Protein AF-A0A1R4B5G9-F1 (afdb_monomer_lite)

Radius of gyration: 16.9 Å; chains: 1; bounding box: 29×47×36 Å

Structure (mmCIF, N/CA/C/O backbone):
data_AF-A0A1R4B5G9-F1
#
_entry.id   AF-A0A1R4B5G9-F1
#
loop_
_atom_site.group_PDB
_atom_site.id
_atom_site.type_symbol
_atom_site.label_atom_id
_atom_site.label_alt_id
_atom_site.label_comp_id
_atom_site.label_asym_id
_atom_site.label_entity_id
_atom_site.label_seq_id
_atom_site.pdbx_PDB_ins_code
_atom_site.Cartn_x
_atom_site.Cartn_y
_atom_site.Cartn_z
_atom_site.occupancy
_atom_site.B_iso_or_equiv
_atom_site.auth_seq_id
_atom_site.auth_comp_id
_atom_site.auth_asym_id
_atom_site.auth_atom_id
_atom_site.pdbx_PDB_model_num
ATOM 1 N N . MET A 1 1 ? 14.715 -37.356 21.162 1.00 56.97 1 MET A N 1
ATOM 2 C CA . MET A 1 1 ? 13.456 -36.668 21.541 1.00 56.97 1 MET A CA 1
ATOM 3 C C . MET A 1 1 ? 13.545 -35.149 21.340 1.00 56.97 1 MET A C 1
ATOM 5 O O . MET A 1 1 ? 12.699 -34.616 20.639 1.00 56.97 1 MET A O 1
ATOM 9 N N . ILE A 1 2 ? 14.623 -34.478 21.771 1.00 59.50 2 ILE A N 1
ATOM 10 C CA . ILE A 1 2 ? 14.906 -33.045 21.500 1.00 59.50 2 ILE A CA 1
ATOM 11 C C . ILE A 1 2 ? 14.879 -32.641 20.011 1.00 59.50 2 ILE A C 1
ATOM 13 O O . ILE A 1 2 ? 14.326 -31.604 19.670 1.00 59.50 2 ILE A O 1
ATOM 17 N N . LYS A 1 3 ? 15.381 -33.491 19.101 1.00 46.47 3 LYS A N 1
ATOM 18 C CA . LYS A 1 3 ? 15.413 -33.206 17.650 1.00 46.47 3 LYS A CA 1
ATOM 19 C C . LYS A 1 3 ? 14.019 -33.131 16.997 1.00 46.47 3 LYS A C 1
ATOM 21 O O . LYS A 1 3 ? 13.861 -32.449 15.996 1.00 46.47 3 LYS A O 1
ATOM 26 N N . ARG A 1 4 ? 13.011 -33.805 17.576 1.00 54.19 4 ARG A N 1
ATOM 27 C CA . ARG A 1 4 ? 11.605 -33.730 17.127 1.00 54.19 4 ARG A CA 1
ATOM 28 C C . ARG A 1 4 ? 10.890 -32.507 17.708 1.00 54.19 4 ARG A C 1
ATOM 30 O O . ARG A 1 4 ? 10.098 -31.891 17.012 1.00 54.19 4 ARG A O 1
ATOM 37 N N . ILE A 1 5 ? 11.230 -32.125 18.942 1.00 59.56 5 ILE A N 1
ATOM 38 C CA . ILE A 1 5 ? 10.699 -30.926 19.612 1.00 59.56 5 ILE A CA 1
ATOM 39 C C . ILE A 1 5 ? 11.222 -29.651 18.932 1.00 59.56 5 ILE A C 1
ATOM 41 O O . ILE A 1 5 ? 10.444 -28.741 18.665 1.00 59.56 5 ILE A O 1
ATOM 45 N N . ALA A 1 6 ? 12.505 -29.626 18.550 1.00 58.19 6 ALA A N 1
ATOM 46 C CA . ALA A 1 6 ? 13.091 -28.527 17.780 1.00 58.19 6 ALA A CA 1
ATOM 47 C C . ALA A 1 6 ? 12.441 -28.357 16.392 1.00 58.19 6 ALA A C 1
ATOM 49 O O . ALA A 1 6 ? 12.322 -27.241 15.902 1.00 58.19 6 ALA A O 1
ATOM 50 N N . PHE A 1 7 ? 11.988 -29.455 15.776 1.00 55.66 7 PHE A N 1
ATOM 51 C CA . PHE A 1 7 ? 11.317 -29.418 14.475 1.00 55.66 7 PHE A CA 1
ATOM 52 C C . PHE A 1 7 ? 9.848 -28.971 14.583 1.00 55.66 7 PHE A C 1
ATOM 54 O O . PHE A 1 7 ? 9.349 -28.281 13.702 1.00 55.66 7 PHE A O 1
ATOM 61 N N . LEU A 1 8 ? 9.167 -29.312 15.684 1.00 55.66 8 LEU A N 1
ATOM 62 C CA . LEU A 1 8 ? 7.774 -28.922 15.937 1.00 55.66 8 LEU A CA 1
ATOM 63 C C . LEU A 1 8 ? 7.627 -27.430 16.282 1.00 55.66 8 LEU A C 1
ATOM 65 O O . LEU A 1 8 ? 6.700 -26.787 15.796 1.00 55.66 8 LEU A O 1
ATOM 69 N N . LEU A 1 9 ? 8.571 -26.853 17.034 1.00 58.09 9 LEU A N 1
ATOM 70 C CA . LEU A 1 9 ? 8.549 -25.429 17.408 1.00 58.09 9 LEU A CA 1
ATOM 71 C C . LEU A 1 9 ? 8.792 -24.463 16.236 1.00 58.09 9 LEU A C 1
ATOM 73 O O . LEU A 1 9 ? 8.402 -23.302 16.321 1.00 58.09 9 LEU A O 1
ATOM 77 N N . LEU A 1 10 ? 9.393 -24.921 15.133 1.00 57.94 10 LEU A N 1
ATOM 78 C CA . LEU A 1 10 ? 9.655 -24.067 13.967 1.00 57.94 10 LEU A CA 1
ATOM 79 C C . LEU A 1 10 ? 8.424 -23.875 13.062 1.00 57.94 10 LEU A C 1
ATOM 81 O O . LEU A 1 10 ? 8.375 -22.932 12.279 1.00 57.94 10 LEU A O 1
ATOM 85 N N . THR A 1 11 ? 7.430 -24.764 13.153 1.00 60.25 11 THR A N 1
ATOM 86 C CA . THR A 1 11 ? 6.288 -24.789 12.218 1.00 60.25 11 THR A CA 1
ATOM 87 C C . THR A 1 11 ? 5.134 -23.862 12.604 1.00 60.25 11 THR A C 1
ATOM 89 O O . THR A 1 11 ? 4.351 -23.469 11.744 1.00 60.25 11 THR A O 1
ATOM 92 N N . THR A 1 12 ? 5.038 -23.442 13.867 1.00 58.84 12 THR A N 1
ATOM 93 C CA . THR A 1 12 ? 3.903 -22.644 14.364 1.00 58.84 12 THR A CA 1
ATOM 94 C C . THR A 1 12 ? 4.010 -21.140 14.093 1.00 58.84 12 THR A C 1
ATOM 96 O O . THR A 1 12 ? 3.054 -20.420 14.357 1.00 58.84 12 THR A O 1
ATOM 99 N N . LEU A 1 13 ? 5.125 -20.640 13.544 1.00 59.00 13 LEU A N 1
ATOM 100 C CA . LEU A 1 13 ? 5.297 -19.209 13.234 1.00 59.00 13 LEU A CA 1
ATOM 101 C C . LEU A 1 13 ? 4.811 -18.798 11.828 1.00 59.00 13 LEU A C 1
ATOM 103 O O . LEU A 1 13 ? 4.894 -17.626 11.478 1.00 59.00 13 LEU A O 1
ATOM 107 N N . ALA A 1 14 ? 4.294 -19.722 11.015 1.00 58.28 14 ALA A N 1
ATOM 108 C CA . ALA A 1 14 ? 4.011 -19.455 9.601 1.00 58.28 14 ALA A CA 1
ATOM 109 C C . ALA A 1 14 ? 2.620 -18.852 9.288 1.00 58.28 14 ALA A C 1
ATOM 111 O O . ALA A 1 14 ? 2.298 -18.680 8.116 1.00 58.28 14 ALA A O 1
ATOM 112 N N . LEU A 1 15 ? 1.777 -18.533 10.281 1.00 53.12 15 LEU A N 1
ATOM 113 C CA . LEU A 1 15 ? 0.365 -18.174 10.035 1.00 53.12 15 LEU A CA 1
ATOM 114 C C . LEU A 1 15 ? 0.017 -16.671 10.026 1.00 53.12 15 LEU A C 1
ATOM 116 O O . LEU A 1 15 ? -1.161 -16.337 9.958 1.00 53.12 15 LEU A O 1
ATOM 120 N N . SER A 1 16 ? 0.977 -15.741 10.050 1.00 54.16 16 SER A N 1
ATOM 121 C CA . SER A 1 16 ? 0.654 -14.298 10.075 1.00 54.16 16 SER A CA 1
ATOM 122 C C . SER A 1 16 ? 0.504 -13.623 8.701 1.00 54.16 16 SER A C 1
ATOM 124 O O . SER A 1 16 ? 0.404 -12.402 8.637 1.00 54.16 16 SER A O 1
ATOM 126 N N . ALA A 1 17 ? 0.450 -14.373 7.595 1.00 47.97 17 ALA A N 1
ATOM 127 C CA . ALA A 1 17 ? 0.384 -13.785 6.249 1.00 47.97 17 ALA A CA 1
ATOM 128 C C . ALA A 1 17 ? -1.040 -13.559 5.687 1.00 47.97 17 ALA A C 1
ATOM 130 O O . ALA A 1 17 ? -1.166 -13.157 4.533 1.00 47.97 17 ALA A O 1
ATOM 131 N N . CYS A 1 18 ? -2.106 -13.760 6.474 1.00 59.84 18 CYS A N 1
ATOM 132 C CA . CYS A 1 18 ? -3.458 -13.296 6.118 1.00 59.84 18 CYS A CA 1
ATOM 133 C C . CYS A 1 18 ? -3.636 -11.818 6.508 1.00 59.84 18 CYS A C 1
ATOM 135 O O . CYS A 1 18 ? -4.418 -11.491 7.394 1.00 59.84 18 CYS A O 1
ATOM 137 N N . GLY A 1 19 ? -2.862 -10.928 5.895 1.00 65.38 19 GLY A N 1
ATOM 138 C CA . GLY A 1 19 ? -3.137 -9.493 5.904 1.00 65.38 19 GLY A CA 1
ATOM 139 C C . GLY A 1 19 ? -3.434 -9.061 4.477 1.00 65.38 19 GLY A C 1
ATOM 140 O O . GLY A 1 19 ? -2.660 -9.405 3.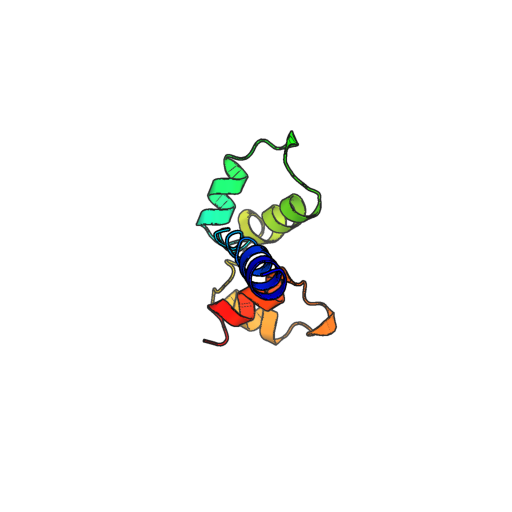582 1.00 65.38 19 GLY A O 1
ATOM 141 N N . ASP A 1 20 ? -4.544 -8.350 4.264 1.00 78.81 20 ASP A N 1
ATOM 142 C CA . ASP A 1 20 ? -4.863 -7.763 2.962 1.00 78.81 20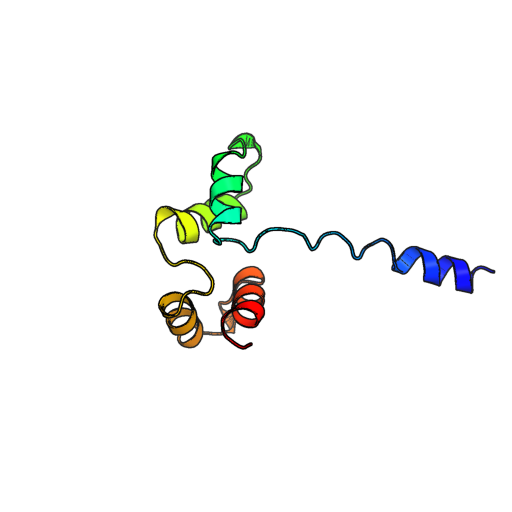 ASP A CA 1
ATOM 143 C C . ASP A 1 20 ? -3.673 -6.938 2.458 1.00 78.81 20 ASP A C 1
ATOM 145 O O . ASP A 1 20 ? -3.020 -6.228 3.232 1.00 78.81 20 ASP A O 1
ATOM 149 N N . ASP A 1 21 ? -3.367 -7.038 1.163 1.00 81.50 21 ASP A N 1
ATOM 150 C CA . ASP A 1 21 ? -2.221 -6.329 0.601 1.00 81.50 21 ASP A CA 1
ATOM 151 C C . ASP A 1 21 ? -2.393 -4.818 0.807 1.00 81.50 21 ASP A C 1
ATOM 153 O O . ASP A 1 21 ? -3.447 -4.250 0.503 1.00 81.50 21 ASP A O 1
ATOM 157 N N . VAL A 1 22 ? -1.354 -4.167 1.336 1.00 87.56 22 VAL A N 1
ATOM 158 C CA . VAL A 1 22 ? -1.368 -2.731 1.636 1.00 87.56 22 VAL A CA 1
ATOM 159 C C . VAL A 1 22 ? -1.777 -1.946 0.393 1.00 87.56 22 VAL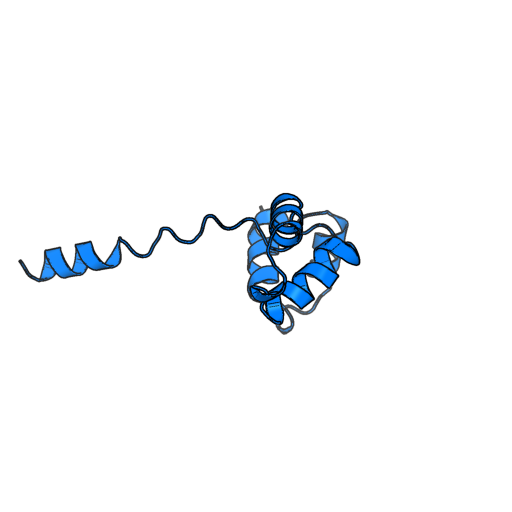 A C 1
ATOM 161 O O . VAL A 1 22 ? -1.169 -2.091 -0.662 1.00 87.56 22 VAL A O 1
ATOM 164 N N . GLY A 1 23 ? -2.798 -1.103 0.527 1.00 85.88 23 GLY A N 1
ATOM 165 C CA . GLY A 1 23 ? -3.329 -0.294 -0.568 1.00 85.88 23 GLY A CA 1
ATOM 166 C C . GLY A 1 23 ? -4.328 -0.997 -1.490 1.00 85.88 23 GLY A C 1
ATOM 167 O O . GLY A 1 23 ? -4.818 -0.365 -2.423 1.00 85.88 23 GLY A O 1
ATOM 168 N N . SER A 1 24 ? -4.646 -2.272 -1.251 1.00 85.50 24 SER A N 1
ATOM 169 C CA . SER A 1 24 ? -5.803 -2.930 -1.872 1.00 85.50 24 SER A CA 1
ATOM 170 C C . SER A 1 24 ? -7.112 -2.351 -1.334 1.00 85.50 24 SER A C 1
ATOM 172 O O . SER A 1 24 ? -7.152 -1.794 -0.234 1.00 85.50 24 SER A O 1
ATOM 174 N N . LYS A 1 25 ? -8.217 -2.532 -2.067 1.00 83.81 25 LYS A N 1
ATOM 175 C CA . LYS A 1 25 ? -9.543 -2.087 -1.613 1.00 83.81 25 LYS A CA 1
ATOM 176 C C . LYS A 1 25 ? -9.914 -2.641 -0.231 1.00 83.81 25 LYS A C 1
ATOM 178 O O . LYS A 1 25 ? -10.386 -1.883 0.609 1.00 83.81 25 LYS A O 1
ATOM 183 N N . ALA A 1 26 ? -9.668 -3.931 0.008 1.00 87.00 26 ALA A N 1
ATOM 184 C CA . ALA A 1 26 ? -9.951 -4.573 1.293 1.00 87.00 26 ALA A CA 1
ATOM 185 C C . ALA A 1 26 ? -9.124 -3.953 2.430 1.00 87.00 26 ALA A C 1
ATOM 187 O O . ALA A 1 26 ? -9.676 -3.572 3.462 1.00 87.00 26 ALA A O 1
ATOM 188 N N . TRP A 1 27 ? -7.826 -3.742 2.197 1.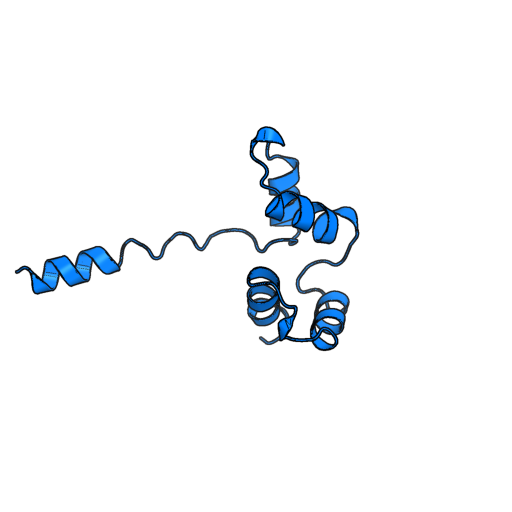00 90.19 27 TRP A N 1
ATOM 189 C CA . TRP A 1 27 ? -6.951 -3.092 3.169 1.00 90.19 27 TRP A CA 1
ATOM 190 C C . TRP A 1 27 ? -7.360 -1.640 3.453 1.00 90.19 27 TRP A C 1
ATOM 192 O O . TRP A 1 27 ? -7.370 -1.218 4.608 1.00 90.19 27 TRP A O 1
ATOM 202 N N . CYS A 1 28 ? -7.729 -0.874 2.422 1.00 90.94 28 CYS A N 1
ATOM 203 C CA . CYS A 1 28 ? -8.202 0.500 2.583 1.00 90.94 28 CYS A CA 1
ATOM 204 C C . CYS A 1 28 ? -9.477 0.561 3.433 1.00 90.94 28 CYS A C 1
ATOM 206 O O . CYS A 1 28 ? -9.519 1.339 4.382 1.00 90.94 28 CYS A O 1
ATOM 208 N N . SER A 1 29 ? -10.470 -0.292 3.157 1.00 91.44 29 SER A N 1
ATOM 209 C CA . SER A 1 29 ? -11.697 -0.369 3.964 1.00 91.44 29 SER A CA 1
ATOM 210 C C . SER A 1 29 ? -11.406 -0.762 5.414 1.00 91.44 29 SER A C 1
ATOM 212 O O . SER A 1 29 ? -11.904 -0.129 6.338 1.00 91.44 29 SER A O 1
ATOM 214 N N . HIS A 1 30 ? -10.522 -1.735 5.637 1.00 93.06 30 HIS A N 1
ATOM 215 C CA . HIS A 1 30 ? -10.109 -2.101 6.991 1.00 93.06 30 HIS A CA 1
ATOM 216 C C . HIS A 1 30 ? -9.435 -0.935 7.740 1.00 93.06 30 HIS A C 1
ATOM 218 O O . HIS A 1 30 ? -9.701 -0.702 8.920 1.00 93.06 30 HIS A O 1
ATOM 224 N N . MET A 1 31 ? -8.572 -0.174 7.064 1.00 93.75 31 MET A N 1
ATOM 225 C CA . MET A 1 31 ? -7.919 1.001 7.645 1.00 93.75 31 MET A CA 1
ATOM 226 C C . MET A 1 31 ? -8.906 2.141 7.939 1.00 93.75 31 MET A C 1
ATOM 228 O O . MET A 1 31 ? -8.722 2.847 8.933 1.00 93.75 31 MET A O 1
ATOM 232 N N . GLU A 1 32 ? -9.949 2.330 7.125 1.00 93.12 32 GLU A N 1
ATOM 233 C CA . GLU A 1 32 ? -11.030 3.291 7.402 1.00 93.12 32 GLU A CA 1
ATOM 234 C C . GLU A 1 32 ? -11.719 2.994 8.736 1.00 93.12 32 GLU A C 1
ATOM 236 O O . GLU A 1 32 ? -11.874 3.913 9.546 1.00 93.12 32 GLU A O 1
ATOM 241 N N . ASP A 1 33 ? -12.018 1.720 8.992 1.00 95.44 33 ASP A N 1
ATOM 242 C CA . ASP A 1 33 ? -12.669 1.248 10.220 1.00 95.44 33 ASP A CA 1
ATOM 243 C C . ASP A 1 33 ? -11.719 1.184 11.430 1.00 95.44 33 ASP A C 1
ATOM 245 O O . ASP A 1 33 ? -12.156 1.160 12.584 1.00 95.44 33 ASP A O 1
ATOM 249 N N . THR A 1 34 ? -10.405 1.175 11.193 1.00 93.50 34 THR A N 1
ATOM 250 C CA . THR A 1 34 ? -9.3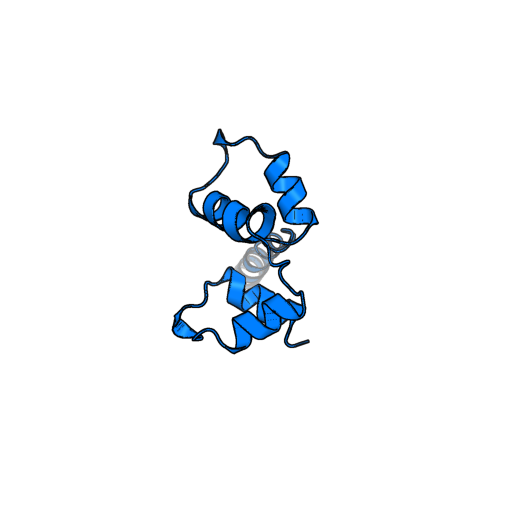97 1.094 12.255 1.00 93.50 34 THR A CA 1
ATOM 251 C C . THR A 1 34 ? -9.257 2.440 12.988 1.00 93.50 34 THR A C 1
ATOM 253 O O . THR A 1 34 ? -8.918 3.453 12.356 1.00 93.50 34 THR A O 1
ATOM 256 N N . PRO A 1 35 ? -9.411 2.486 14.331 1.00 97.25 35 PRO A N 1
ATOM 257 C CA . PRO A 1 35 ? -9.199 3.696 15.124 1.00 97.25 35 PRO A CA 1
ATOM 258 C C . PRO A 1 35 ? -7.819 4.321 14.886 1.00 97.25 35 PRO A C 1
ATOM 260 O O . PRO A 1 35 ? -6.797 3.641 14.965 1.00 97.25 35 PRO A O 1
ATOM 263 N N . LYS A 1 36 ? -7.759 5.643 14.663 1.00 92.75 36 LYS A N 1
ATOM 264 C CA . LYS A 1 36 ? -6.498 6.343 14.333 1.00 92.75 36 LYS A CA 1
ATOM 265 C C . LYS A 1 36 ? -5.430 6.250 15.429 1.00 92.75 36 LYS A C 1
ATOM 267 O O . LYS A 1 36 ? -4.248 6.365 15.137 1.00 92.75 36 LYS A O 1
ATOM 272 N N . THR A 1 37 ? -5.820 6.000 16.679 1.00 95.44 37 THR A N 1
ATOM 273 C CA . THR A 1 37 ? -4.886 5.752 17.792 1.00 95.44 37 THR A CA 1
ATOM 274 C C . THR A 1 37 ? -4.106 4.445 17.648 1.00 95.44 37 THR A C 1
ATOM 276 O O . THR A 1 37 ? -3.076 4.284 18.294 1.00 95.44 37 THR A O 1
ATOM 279 N N . GLN A 1 38 ? -4.576 3.521 16.807 1.00 94.62 38 GLN A N 1
ATOM 280 C CA . GLN A 1 38 ? -3.905 2.259 16.487 1.00 94.62 38 GLN A CA 1
ATOM 281 C C . GLN A 1 38 ? -3.056 2.350 15.210 1.00 94.62 38 GLN A C 1
ATOM 283 O O . GLN A 1 38 ? -2.474 1.355 14.780 1.00 94.62 38 GLN A O 1
ATOM 288 N N . TRP A 1 39 ? -2.989 3.525 14.579 1.00 94.00 39 TRP A N 1
ATOM 289 C CA . TRP A 1 39 ? -2.200 3.719 13.369 1.00 94.00 39 TRP A CA 1
ATOM 290 C C . TRP A 1 39 ? -0.712 3.853 13.697 1.00 94.00 39 TRP A C 1
ATOM 292 O O . TRP A 1 39 ? -0.323 4.485 14.678 1.00 94.00 39 TRP A O 1
ATOM 302 N N . SER A 1 40 ? 0.127 3.285 12.835 1.00 93.88 40 SER A N 1
ATOM 303 C CA . SER A 1 40 ? 1.560 3.555 12.799 1.00 93.88 40 SER A CA 1
ATOM 304 C C . SER A 1 40 ? 1.856 4.648 11.770 1.00 93.88 40 SER A C 1
ATOM 306 O O . SER A 1 40 ? 1.071 4.902 10.857 1.00 93.88 40 SER A O 1
ATOM 308 N N . SER A 1 41 ? 3.022 5.287 11.860 1.00 91.31 41 SER A N 1
ATOM 309 C CA . SER A 1 41 ? 3.443 6.256 10.836 1.00 91.31 41 SER A CA 1
ATOM 310 C C . SER A 1 41 ? 3.481 5.630 9.435 1.00 91.31 41 SER A C 1
ATOM 312 O O . SER A 1 41 ? 3.093 6.264 8.452 1.00 91.31 41 SER A O 1
ATOM 314 N N . ASP A 1 42 ? 3.889 4.362 9.353 1.00 88.62 42 ASP A N 1
ATOM 315 C CA . ASP A 1 42 ? 4.020 3.638 8.092 1.00 88.62 42 ASP A CA 1
ATOM 316 C C . ASP A 1 42 ? 2.661 3.319 7.464 1.00 88.62 42 ASP A C 1
ATOM 318 O O . ASP A 1 42 ? 2.469 3.536 6.261 1.00 88.62 42 ASP A O 1
ATOM 322 N N . ASN A 1 43 ? 1.691 2.841 8.255 1.00 91.12 43 ASN A N 1
ATOM 323 C CA . ASN A 1 43 ? 0.363 2.533 7.725 1.00 91.12 43 ASN A CA 1
ATOM 324 C C . ASN A 1 43 ? -0.421 3.810 7.388 1.00 91.12 43 ASN A C 1
ATOM 326 O O . ASN A 1 43 ? -1.109 3.833 6.369 1.00 91.12 43 ASN A O 1
ATOM 330 N N . ALA A 1 44 ? -0.230 4.898 8.137 1.00 92.69 44 ALA A N 1
ATOM 331 C CA . ALA A 1 44 ? -0.834 6.195 7.856 1.00 92.69 44 ALA A CA 1
ATOM 332 C C . ALA A 1 44 ? -0.352 6.763 6.515 1.00 92.69 44 ALA A C 1
ATOM 334 O O . ALA A 1 44 ? -1.153 7.172 5.671 1.00 92.69 44 ALA A O 1
ATOM 335 N N . MET A 1 45 ? 0.965 6.741 6.290 1.00 88.75 45 MET A N 1
ATOM 336 C CA . MET A 1 45 ? 1.573 7.189 5.037 1.00 88.75 45 MET A CA 1
ATOM 337 C C . MET A 1 45 ? 1.121 6.324 3.857 1.00 88.75 45 MET A C 1
ATOM 339 O O . MET A 1 45 ? 0.792 6.840 2.788 1.00 88.75 45 MET A O 1
ATOM 343 N N . SER A 1 46 ? 1.087 5.006 4.052 1.00 88.38 46 SER A N 1
ATOM 344 C CA . SER A 1 46 ? 0.643 4.056 3.030 1.00 88.38 46 SER A CA 1
ATOM 345 C C . SER A 1 46 ? -0.832 4.261 2.685 1.00 88.38 46 SER A C 1
ATOM 347 O O . SER A 1 46 ? -1.188 4.288 1.511 1.00 88.38 46 SER A O 1
ATOM 349 N N . TYR A 1 47 ? -1.685 4.503 3.680 1.00 90.62 47 TYR A N 1
ATOM 350 C CA . TYR A 1 47 ? -3.099 4.802 3.472 1.00 90.62 47 TYR A CA 1
ATOM 351 C C . TYR A 1 47 ? -3.295 6.084 2.662 1.00 90.62 47 TYR A C 1
ATOM 353 O O . TYR A 1 47 ? -4.019 6.087 1.667 1.00 90.62 47 TYR A O 1
ATOM 361 N N . ALA A 1 48 ? -2.585 7.158 3.012 1.00 90.44 48 ALA A N 1
ATOM 362 C CA . ALA A 1 48 ? -2.640 8.398 2.246 1.00 90.44 48 ALA A CA 1
ATOM 363 C C . ALA A 1 48 ? -2.214 8.188 0.783 1.00 90.44 48 ALA A C 1
ATOM 365 O O . ALA A 1 48 ? -2.887 8.655 -0.135 1.00 90.44 48 ALA A O 1
ATOM 366 N N . LYS A 1 49 ? -1.125 7.450 0.550 1.00 84.12 49 LYS A N 1
ATOM 367 C CA . LYS A 1 49 ? -0.606 7.189 -0.800 1.00 84.12 49 LYS A CA 1
ATOM 368 C C . LYS A 1 49 ? -1.524 6.303 -1.633 1.00 84.12 49 LYS A C 1
ATOM 370 O O . LYS A 1 49 ? -1.773 6.618 -2.792 1.00 84.12 49 LYS A O 1
ATOM 375 N N . HIS A 1 50 ? -1.997 5.201 -1.065 1.00 85.38 50 HIS A N 1
ATOM 376 C CA . HIS A 1 50 ? -2.654 4.151 -1.837 1.00 85.38 50 HIS A CA 1
ATOM 377 C C . HIS A 1 50 ? -4.178 4.271 -1.845 1.00 85.38 50 HIS A C 1
ATOM 379 O O . HIS A 1 50 ? -4.790 3.970 -2.865 1.00 85.38 50 HIS A O 1
ATOM 385 N N . CYS A 1 51 ? -4.780 4.764 -0.761 1.00 87.12 51 CYS A N 1
ATOM 386 C CA . CYS A 1 51 ? -6.234 4.851 -0.620 1.00 87.12 51 CYS A CA 1
ATOM 387 C C . CYS A 1 51 ? -6.779 6.250 -0.941 1.00 87.12 51 CYS A C 1
ATOM 389 O O . CYS A 1 51 ? -7.847 6.358 -1.532 1.00 87.12 51 CYS A O 1
ATOM 391 N N . LEU A 1 52 ? -6.052 7.321 -0.586 1.00 85.25 52 LEU A N 1
ATOM 392 C CA . LEU A 1 52 ? -6.522 8.701 -0.798 1.00 85.25 52 LEU A CA 1
ATOM 393 C C . LEU A 1 52 ? -6.007 9.330 -2.098 1.00 85.25 52 LEU A C 1
ATOM 395 O O . LEU A 1 52 ? -6.776 9.948 -2.827 1.00 85.25 52 LEU A O 1
ATOM 399 N N . MET A 1 53 ? -4.707 9.205 -2.385 1.00 76.25 53 MET A N 1
ATOM 400 C CA . MET A 1 53 ? -4.058 9.890 -3.518 1.00 76.25 53 MET A CA 1
ATOM 401 C C . MET A 1 53 ? -4.001 9.060 -4.806 1.00 76.25 53 MET A C 1
ATOM 403 O O . MET A 1 53 ? -3.632 9.588 -5.850 1.00 76.25 53 MET A O 1
ATOM 407 N N . GLY A 1 54 ? -4.429 7.799 -4.742 1.00 64.06 54 GLY A N 1
ATOM 408 C CA . GLY A 1 54 ? -4.739 6.981 -5.907 1.00 64.06 54 GLY A CA 1
ATOM 409 C C . GLY A 1 54 ? -3.525 6.392 -6.621 1.00 64.06 54 GLY A C 1
ATOM 410 O O . GLY A 1 54 ? -2.805 7.076 -7.337 1.00 64.06 54 GLY A O 1
ATOM 411 N N . ASN A 1 55 ? -3.366 5.079 -6.461 1.00 70.94 55 ASN A N 1
ATOM 412 C CA . ASN A 1 55 ? -3.056 4.090 -7.496 1.00 70.94 55 ASN A CA 1
ATOM 413 C C . ASN A 1 55 ? -3.294 2.735 -6.826 1.00 70.94 55 ASN A C 1
ATOM 415 O O . ASN A 1 55 ? -2.528 2.366 -5.933 1.00 70.94 55 ASN A O 1
ATOM 419 N N . GLU A 1 56 ? -4.351 2.021 -7.217 1.00 74.00 56 GLU A N 1
ATOM 420 C CA . GLU A 1 56 ? -4.648 0.710 -6.634 1.00 74.00 56 GLU A CA 1
ATOM 421 C C . GLU A 1 56 ? -3.458 -0.224 -6.867 1.00 7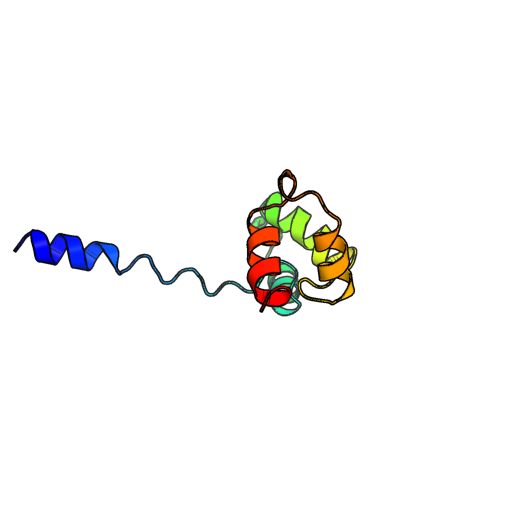4.00 56 GLU A C 1
ATOM 423 O O . GLU A 1 56 ? -2.986 -0.387 -8.001 1.00 74.00 56 GLU A O 1
ATOM 428 N N . VAL A 1 57 ? -2.940 -0.796 -5.781 1.00 85.25 57 VAL A N 1
ATOM 429 C CA . VAL A 1 57 ? -1.820 -1.734 -5.838 1.00 85.25 57 VAL A CA 1
ATOM 430 C C . VAL A 1 57 ? -2.232 -2.935 -6.687 1.00 85.25 57 VAL A C 1
ATOM 432 O O . VAL A 1 57 ? -3.285 -3.524 -6.475 1.00 85.25 57 VAL A O 1
ATOM 435 N N . GLY A 1 58 ? -1.413 -3.263 -7.688 1.00 82.56 58 GLY A N 1
ATOM 436 C CA . GLY A 1 58 ? -1.713 -4.300 -8.681 1.00 82.56 58 GLY A CA 1
ATOM 437 C C . GLY A 1 58 ? -2.471 -3.828 -9.928 1.00 82.56 58 GLY A C 1
ATOM 438 O O . GLY A 1 58 ? -2.580 -4.580 -10.894 1.00 82.56 58 GLY A O 1
ATOM 439 N N . SER A 1 59 ? -2.934 -2.576 -9.988 1.00 85.88 59 SER A N 1
ATOM 440 C CA . SER A 1 59 ? -3.476 -2.014 -11.233 1.00 85.88 59 SER A CA 1
ATOM 441 C C . SER A 1 59 ? -2.393 -1.866 -12.313 1.00 85.88 59 SER A C 1
ATOM 443 O O . SER A 1 59 ? -1.208 -1.701 -12.017 1.00 85.88 59 SER A O 1
ATOM 445 N N . LYS A 1 60 ? -2.788 -1.855 -13.596 1.00 87.50 60 LYS A N 1
ATOM 446 C CA . LYS A 1 60 ? -1.842 -1.696 -14.722 1.00 87.50 60 LYS A CA 1
ATOM 447 C C . LYS A 1 60 ? -0.997 -0.426 -14.603 1.00 87.50 60 LYS A C 1
ATOM 449 O O . LYS A 1 60 ? 0.211 -0.477 -14.819 1.00 87.50 60 LYS A O 1
ATOM 454 N N . THR A 1 61 ? -1.618 0.697 -14.247 1.00 87.00 61 THR A N 1
ATOM 455 C CA . THR A 1 61 ? -0.936 1.985 -14.059 1.00 87.00 61 THR A CA 1
ATOM 456 C C . THR A 1 61 ? 0.060 1.925 -12.905 1.00 87.00 61 THR A C 1
ATOM 458 O O . THR A 1 61 ? 1.199 2.368 -13.063 1.00 87.00 61 THR A O 1
ATOM 461 N N . TRP A 1 62 ? -0.314 1.298 -11.786 1.00 87.56 62 TRP A N 1
ATOM 462 C CA . TRP A 1 62 ? 0.592 1.081 -10.660 1.00 87.56 62 TRP A CA 1
ATOM 463 C C . TRP A 1 62 ? 1.776 0.185 -11.045 1.00 87.56 62 TRP A C 1
ATOM 465 O O . TRP A 1 62 ? 2.926 0.570 -10.837 1.00 87.56 62 TRP A O 1
ATOM 475 N N . CYS A 1 63 ? 1.529 -0.956 -11.696 1.00 91.69 63 CYS A N 1
ATOM 476 C CA . CYS A 1 63 ? 2.583 -1.852 -12.176 1.00 91.69 63 CYS A CA 1
ATOM 477 C C . CYS A 1 63 ? 3.547 -1.140 -13.141 1.00 91.69 63 CYS A C 1
ATOM 479 O O . CYS A 1 63 ? 4.765 -1.283 -13.020 1.00 91.69 63 CYS A O 1
ATOM 481 N N . SER A 1 64 ? 3.033 -0.335 -14.079 1.00 91.50 64 SER A N 1
ATOM 482 C CA . SER A 1 64 ? 3.869 0.467 -14.984 1.00 91.50 64 SER A CA 1
ATOM 483 C C . SER A 1 64 ? 4.719 1.490 -14.231 1.00 91.50 64 SER A C 1
ATOM 485 O O . SER A 1 64 ? 5.918 1.586 -14.492 1.00 91.50 64 SER A O 1
ATOM 487 N N . SER A 1 65 ? 4.143 2.198 -13.257 1.00 90.56 65 SER A N 1
ATOM 488 C CA . SER A 1 65 ? 4.881 3.142 -12.409 1.00 90.56 65 SER A CA 1
ATOM 489 C C . SER A 1 65 ? 5.995 2.445 -11.622 1.00 90.56 65 SER A C 1
ATOM 491 O O . SER A 1 65 ? 7.134 2.909 -11.590 1.00 90.56 65 SER A O 1
ATOM 493 N N . MET A 1 66 ? 5.703 1.282 -11.037 1.00 91.94 66 MET A N 1
ATOM 494 C CA . MET A 1 66 ? 6.683 0.487 -10.296 1.00 91.94 66 MET A CA 1
ATOM 495 C C . MET A 1 66 ? 7.805 -0.038 -11.194 1.00 91.94 66 MET A C 1
ATOM 497 O O . MET A 1 66 ? 8.962 -0.098 -10.775 1.00 91.94 66 MET A O 1
ATOM 501 N N . LYS A 1 67 ? 7.506 -0.395 -12.448 1.00 92.31 67 LYS A N 1
ATOM 502 C CA . LYS A 1 67 ? 8.527 -0.825 -13.411 1.00 92.31 67 LYS A CA 1
ATOM 503 C C . LYS A 1 67 ? 9.556 0.278 -13.680 1.00 92.31 67 LYS A C 1
ATOM 505 O O . LYS A 1 67 ? 10.736 -0.045 -13.790 1.00 92.31 67 LYS A O 1
ATOM 510 N N . SER A 1 68 ? 9.119 1.536 -13.721 1.00 92.44 68 SER A N 1
ATOM 511 C CA . SER A 1 68 ? 9.974 2.713 -13.931 1.00 92.44 68 SER A CA 1
ATOM 512 C C . SER A 1 68 ? 10.709 3.185 -12.669 1.00 92.44 68 SER A C 1
ATOM 514 O O . SER A 1 68 ? 11.732 3.856 -12.779 1.00 92.44 68 SER A O 1
ATOM 516 N N . LYS A 1 69 ? 10.221 2.837 -11.472 1.00 92.44 69 LYS A N 1
ATOM 517 C CA . LYS A 1 69 ? 10.849 3.198 -10.190 1.00 92.44 69 LYS A CA 1
ATOM 518 C C . LYS A 1 69 ? 12.136 2.381 -9.940 1.00 92.44 69 LYS A C 1
ATOM 520 O O . LYS A 1 69 ? 12.076 1.146 -10.041 1.00 92.44 69 LYS A O 1
ATOM 525 N N . PRO A 1 70 ? 13.272 3.004 -9.550 1.00 96.06 70 PRO A N 1
ATOM 526 C CA . PRO A 1 70 ? 14.497 2.285 -9.190 1.00 96.06 70 PRO A CA 1
ATOM 527 C C . PRO A 1 70 ? 14.257 1.254 -8.082 1.00 96.06 70 PRO A C 1
ATOM 529 O O . PRO A 1 70 ? 13.664 1.565 -7.051 1.00 96.06 70 PRO A O 1
ATOM 532 N N . LYS A 1 71 ? 14.741 0.017 -8.264 1.00 90.75 71 LYS A N 1
ATOM 533 C CA . LYS A 1 71 ? 14.472 -1.087 -7.319 1.00 90.75 71 LYS A CA 1
ATOM 534 C C . LYS A 1 71 ? 15.059 -0.856 -5.923 1.00 90.75 71 LYS A C 1
ATOM 536 O O . LYS A 1 71 ? 14.507 -1.354 -4.953 1.00 90.75 71 LYS A O 1
ATOM 541 N N . GLY A 1 72 ? 16.143 -0.083 -5.818 1.00 93.94 72 GLY A N 1
ATOM 542 C CA . GLY A 1 72 ? 16.739 0.295 -4.531 1.00 93.94 72 GLY A CA 1
ATOM 543 C C . GLY A 1 72 ? 15.865 1.227 -3.683 1.00 93.94 72 GLY A C 1
ATOM 544 O O . GLY A 1 72 ? 16.099 1.349 -2.489 1.00 93.94 72 GLY A O 1
ATOM 545 N N . GLU A 1 73 ? 14.845 1.853 -4.277 1.00 90.06 73 GLU A N 1
ATOM 546 C CA . GLU A 1 73 ? 13.895 2.737 -3.585 1.00 90.06 73 GLU A CA 1
ATOM 547 C C . GLU A 1 73 ? 12.580 2.034 -3.223 1.00 90.06 73 GLU A C 1
ATOM 549 O O . GLU A 1 73 ? 11.611 2.671 -2.796 1.00 90.06 73 GLU A O 1
ATOM 554 N N . TRP A 1 74 ? 12.497 0.729 -3.472 1.00 90.81 74 TRP A N 1
ATOM 555 C CA . TRP A 1 74 ? 11.301 -0.041 -3.181 1.00 90.81 74 TRP A CA 1
ATOM 556 C C . TRP A 1 74 ? 11.179 -0.285 -1.686 1.00 90.81 74 TRP A C 1
ATOM 558 O O . TRP A 1 74 ? 12.134 -0.695 -1.026 1.00 90.81 74 TRP A O 1
ATOM 568 N N . THR A 1 75 ? 9.975 -0.104 -1.155 1.00 88.94 75 THR A N 1
ATOM 569 C CA . THR A 1 75 ? 9.656 -0.647 0.165 1.00 88.94 75 THR A CA 1
ATOM 570 C C . THR A 1 75 ? 9.467 -2.162 0.072 1.00 88.94 75 THR A C 1
ATOM 572 O O . THR A 1 75 ? 9.170 -2.712 -0.993 1.00 88.94 75 THR A O 1
ATOM 575 N N . VAL A 1 76 ? 9.597 -2.862 1.202 1.00 87.69 76 VAL A N 1
ATOM 576 C CA . VAL A 1 76 ? 9.346 -4.314 1.269 1.00 87.69 76 VAL A CA 1
ATOM 577 C C . VAL A 1 76 ? 7.919 -4.650 0.813 1.00 87.69 76 VAL A C 1
ATOM 579 O O . VAL A 1 76 ? 7.709 -5.615 0.074 1.00 87.69 76 VAL A O 1
ATOM 582 N N . ASN A 1 77 ? 6.940 -3.827 1.194 1.00 84.75 77 ASN A N 1
ATOM 583 C CA . ASN A 1 77 ? 5.540 -3.994 0.811 1.00 84.75 77 ASN A CA 1
ATOM 584 C C . ASN A 1 77 ? 5.322 -3.781 -0.690 1.00 84.75 77 ASN A C 1
ATOM 586 O O . ASN A 1 77 ? 4.621 -4.573 -1.317 1.00 84.75 77 ASN A O 1
ATOM 590 N N . GLU A 1 78 ? 5.946 -2.760 -1.283 1.00 88.31 78 GLU A N 1
ATOM 591 C CA . GLU A 1 78 ? 5.890 -2.514 -2.728 1.00 88.31 78 GLU A CA 1
ATOM 592 C C . GLU A 1 78 ? 6.506 -3.676 -3.515 1.00 88.31 78 GLU A C 1
ATOM 594 O O . GLU A 1 78 ? 5.903 -4.159 -4.473 1.00 88.31 78 GLU A O 1
ATOM 599 N N . ALA A 1 79 ? 7.675 -4.161 -3.087 1.00 91.62 79 ALA A N 1
ATOM 600 C CA . ALA A 1 79 ? 8.358 -5.281 -3.726 1.00 91.62 79 ALA A CA 1
ATOM 601 C C . ALA A 1 79 ? 7.514 -6.560 -3.692 1.00 91.62 79 ALA A C 1
ATOM 603 O O . ALA A 1 79 ? 7.330 -7.221 -4.716 1.00 91.62 79 ALA A O 1
ATOM 604 N N . THR A 1 80 ? 6.960 -6.867 -2.519 1.00 89.56 80 THR A N 1
ATOM 605 C CA . THR A 1 80 ? 6.090 -8.029 -2.307 1.00 89.56 80 THR A CA 1
ATOM 606 C C . THR A 1 80 ? 4.829 -7.928 -3.160 1.00 89.56 80 THR A C 1
ATOM 608 O O . THR A 1 80 ? 4.478 -8.873 -3.863 1.00 89.56 80 THR A O 1
ATOM 611 N N . SER A 1 81 ? 4.171 -6.769 -3.152 1.00 88.12 81 SER A N 1
ATOM 612 C CA . SER A 1 81 ? 2.928 -6.562 -3.899 1.00 88.12 81 SER A CA 1
ATOM 613 C C . SER A 1 81 ? 3.158 -6.595 -5.410 1.00 88.12 81 SER A C 1
ATOM 615 O O . SER A 1 81 ? 2.371 -7.188 -6.139 1.00 88.12 81 SER A O 1
ATOM 617 N N . TYR A 1 82 ? 4.264 -6.032 -5.901 1.00 91.06 82 TYR A N 1
ATOM 618 C CA . TYR A 1 82 ? 4.612 -6.104 -7.321 1.00 91.06 82 TYR A CA 1
ATOM 619 C C . TYR A 1 82 ? 4.860 -7.545 -7.773 1.00 91.06 82 TYR A C 1
ATOM 621 O O . TYR A 1 82 ? 4.384 -7.942 -8.835 1.00 91.06 82 TYR A O 1
ATOM 629 N N . ALA A 1 83 ? 5.561 -8.345 -6.966 1.00 92.19 83 ALA A N 1
ATOM 630 C CA . ALA A 1 83 ? 5.771 -9.758 -7.265 1.00 92.19 83 ALA A CA 1
ATOM 631 C C . ALA A 1 83 ? 4.445 -10.535 -7.336 1.00 92.19 83 ALA A C 1
ATOM 633 O O . ALA A 1 83 ? 4.271 -11.339 -8.246 1.00 92.19 83 ALA A O 1
ATOM 634 N N . LYS A 1 84 ? 3.504 -10.259 -6.423 1.00 89.06 84 LYS A N 1
ATOM 635 C CA . LYS A 1 84 ? 2.182 -10.906 -6.398 1.00 89.06 84 LYS A CA 1
ATOM 636 C C . LYS A 1 84 ? 1.273 -10.493 -7.559 1.00 89.06 84 LYS A C 1
ATOM 638 O O . LYS A 1 84 ? 0.578 -11.341 -8.100 1.00 89.06 84 LYS A O 1
ATOM 643 N N . HIS A 1 85 ? 1.255 -9.210 -7.920 1.00 87.88 85 HIS A N 1
ATOM 644 C CA . HIS A 1 85 ? 0.196 -8.655 -8.779 1.00 87.88 85 HIS A CA 1
ATOM 645 C C . HIS A 1 85 ? 0.640 -8.279 -10.193 1.00 87.88 85 HIS A C 1
ATOM 647 O O . HIS A 1 85 ? -0.203 -8.107 -11.066 1.00 87.88 85 HIS A O 1
ATOM 653 N N . CYS A 1 86 ? 1.943 -8.104 -10.428 1.00 91.38 86 CYS A N 1
ATOM 654 C CA . CYS A 1 86 ? 2.454 -7.557 -11.690 1.00 91.38 86 CYS A CA 1
ATOM 655 C C . CYS A 1 86 ? 3.413 -8.490 -12.443 1.00 91.38 86 CYS A C 1
ATOM 657 O O . CYS A 1 86 ? 3.749 -8.200 -13.592 1.00 91.38 86 CYS A O 1
ATOM 659 N N . VAL A 1 87 ? 3.932 -9.535 -11.787 1.00 86.75 87 VAL A N 1
ATOM 660 C CA . VAL A 1 87 ? 4.917 -10.471 -12.365 1.00 86.75 87 VAL A CA 1
ATOM 661 C C . VAL A 1 87 ? 4.306 -11.839 -12.669 1.00 86.75 87 VAL A C 1
ATOM 663 O O . VAL A 1 87 ? 4.768 -12.489 -13.606 1.00 86.75 87 VAL A O 1
ATOM 666 N N . LEU A 1 88 ? 3.310 -12.259 -11.879 1.00 63.16 88 LEU A N 1
ATOM 667 C CA . LEU A 1 88 ? 2.537 -13.485 -12.097 1.00 63.16 88 LEU A CA 1
ATOM 668 C C . LEU A 1 88 ? 1.551 -13.340 -13.262 1.00 63.16 88 LEU A C 1
ATOM 670 O O . LEU A 1 88 ? 1.011 -12.225 -13.449 1.00 63.16 88 LEU A O 1
#

Sequence (88 aa):
MIKRIAFLLLTTLALSACGDDVGSKAWCSHMEDTPKTQWSSDNAMSYAKHCLMGNEVGSKTWCSSMKSKPKGEWTVNEATSYAKHCVL

Secondary structure (DSSP, 8-state):
-HHHHHHHHTTTTTTTT--PPTTSHHHHHHHHHS-GGG--HHHHHHHIIIIITT--TTSHHHHHHHHHS-GGG--HHHHHHHIIIII-

Foldseek 3Di:
DVVVVVVVVVPVVPPPPPDDQQLAPVNLVVVVVDPPVPDDPVSVVSSCVRVPVDDRQLDPVLLVVLVPDDPVPDDPSNVVSNVVRPVD

Organism: NCBI:txid1918946

InterPro domains:
  IPR021379 Protein of unknown function DUF3012 [PF11216] (22-53)
  IPR021379 Protein of unknown function DUF3012 [PF11216] (57-87)

pLDDT: mean 81.46, std 14.28, range [46.47, 97.25]